Protein 2PA1 (pdb70)

InterPro domains:
  IPR001478 PDZ domain [PF00595] (9-79)
  IPR001478 PDZ domain [PS50106] (1-84)
  IPR001478 PDZ domain [SM00228] (11-84)
  IPR001781 Zinc finger, LIM-type [PF00412] (286-338)
  IPR001781 Zinc finger, LIM-type [PS00478] (286-320)
  IPR001781 Zinc finger, LIM-type [PS50023] (284-344)
  IPR001781 Zinc finger, LIM-type [SM00132] (285-337)
  IPR031847 PDZ and LIM domain protein 1-4/Zasp-like, middle domain [PF15936] (209-253)
  IPR036034 PDZ superfamily [G3DSA:2.30.42.10] (1-86)
  IPR036034 PDZ superfamily [SSF50156] (8-84)
  IPR050604 PDZ and LIM domain-containing [PTHR24214] (1-285)

Structure (mmCIF, N/CA/C/O backbone):
data_2PA1
#
_entry.id   2PA1
#
_cell.length_a   58.770
_cell.length_b   58.770
_cell.length_c   52.340
_cell.angle_alpha   90.000
_cell.angle_beta   90.000
_cell.angle_gamma   120.000
#
_symmetry.space_gr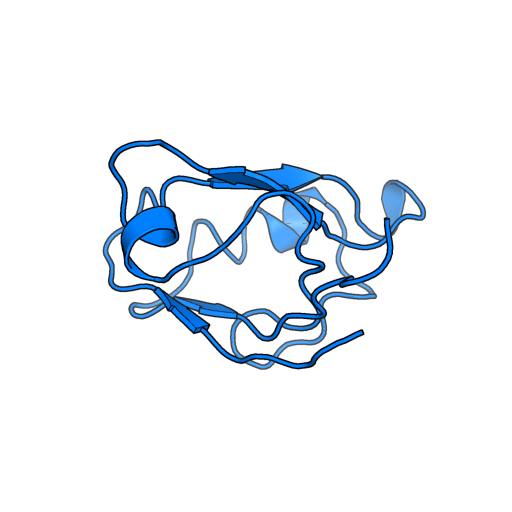oup_name_H-M   'P 61'
#
loop_
_entity.id
_entity.type
_entity.pdbx_description
1 polymer 'PDZ and LIM domain protein 2'
2 non-polymer 'CHLORIDE ION'
3 water water
#
loop_
_atom_site.group_PDB
_atom_site.id
_atom_site.type_symbol
_atom_site.label_atom_id
_atom_site.label_alt_id
_atom_site.label_comp_id
_atom_site.label_asym_id
_atom_site.label_entity_id
_atom_site.label_seq_id
_atom_site.pdbx_PDB_ins_code
_atom_site.Cartn_x
_atom_site.Cartn_y
_atom_site.Cartn_z
_atom_site.occupancy
_atom_site.B_iso_or_equiv
_atom_site.auth_seq_id
_atom_site.auth_comp_id
_atom_site.auth_asym_id
_atom_site.auth_atom_id
_atom_site.pdbx_PDB_model_num
ATOM 1 N N . SER A 1 1 ? 35.499 28.912 -11.282 1.00 35.73 0 SER A N 1
ATOM 2 C CA . SER A 1 1 ? 35.684 28.103 -10.040 1.00 35.29 0 SER A CA 1
ATOM 3 C C . SER A 1 1 ? 34.498 27.171 -9.799 1.00 35.08 0 SER A C 1
ATOM 4 O O . SER A 1 1 ? 33.435 27.331 -10.405 1.00 34.71 0 SER A O 1
ATOM 7 N N . MET A 1 2 ? 34.690 26.187 -8.927 1.00 34.32 1 MET A N 1
ATOM 8 C CA . MET A 1 2 ? 33.682 25.154 -8.731 1.00 35.00 1 MET A CA 1
ATOM 9 C C . MET A 1 2 ? 33.119 25.149 -7.312 1.00 33.20 1 MET A C 1
ATOM 10 O O . MET A 1 2 ? 33.873 25.152 -6.342 1.00 32.99 1 MET A O 1
ATOM 15 N N . ALA A 1 3 ? 31.791 25.141 -7.214 1.00 31.72 2 ALA A N 1
ATOM 16 C CA . ALA A 1 3 ? 31.093 25.059 -5.929 1.00 30.73 2 ALA A CA 1
ATOM 17 C C . ALA A 1 3 ? 31.019 23.614 -5.458 1.00 30.26 2 ALA A C 1
ATOM 18 O O . ALA A 1 3 ? 30.738 22.701 -6.240 1.00 29.41 2 ALA A O 1
ATOM 20 N N . LEU A 1 4 ? 31.301 23.413 -4.180 1.00 29.74 3 LEU A N 1
ATOM 21 C CA . LEU A 1 4 ? 31.253 22.090 -3.583 1.00 30.06 3 LEU A CA 1
ATOM 22 C C . LEU A 1 4 ? 30.744 22.198 -2.162 1.00 30.24 3 LEU A C 1
ATOM 23 O O . LEU A 1 4 ? 30.925 23.229 -1.497 1.00 30.00 3 LEU A O 1
ATOM 28 N N . THR A 1 5 ? 30.144 21.107 -1.697 1.00 29.90 4 THR A N 1
ATOM 29 C CA . THR A 1 5 ? 29.759 20.957 -0.290 1.00 30.42 4 THR A CA 1
ATOM 30 C C . THR A 1 5 ? 30.473 19.739 0.267 1.00 30.59 4 THR A C 1
ATOM 31 O O . THR A 1 5 ? 30.511 18.685 -0.361 1.00 29.67 4 THR A O 1
ATOM 35 N N . VAL A 1 6 ? 31.054 19.915 1.444 1.00 31.23 5 VAL A N 1
ATOM 36 C CA . VAL A 1 6 ? 31.780 18.865 2.137 1.00 31.93 5 VAL A CA 1
ATOM 37 C C . VAL A 1 6 ? 31.199 18.693 3.553 1.00 32.36 5 VAL A C 1
ATOM 38 O O . VAL A 1 6 ? 31.051 19.671 4.280 1.00 32.28 5 VAL A O 1
ATOM 42 N N . ASP A 1 7 ? 30.855 17.459 3.923 1.00 32.52 6 ASP A N 1
ATOM 43 C CA . ASP A 1 7 ? 30.615 17.115 5.329 1.00 33.55 6 ASP A CA 1
ATOM 44 C C . ASP A 1 7 ? 31.852 16.420 5.909 1.00 33.42 6 ASP A C 1
ATOM 45 O O . ASP A 1 7 ? 32.233 15.320 5.468 1.00 34.47 6 ASP A O 1
ATOM 50 N N . VAL A 1 8 ? 32.488 17.067 6.879 1.00 33.17 7 VAL A N 1
ATOM 51 C CA . VAL A 1 8 ? 33.653 16.487 7.544 1.00 32.44 7 VAL A CA 1
ATOM 52 C C . VAL A 1 8 ? 33.194 15.750 8.811 1.00 31.78 7 VAL A C 1
ATOM 53 O O . VAL A 1 8 ? 32.604 16.358 9.709 1.00 30.90 7 VAL A O 1
ATOM 57 N N . ALA A 1 9 ? 33.462 14.444 8.877 1.00 31.27 8 ALA A N 1
ATOM 58 C CA . ALA A 1 9 ?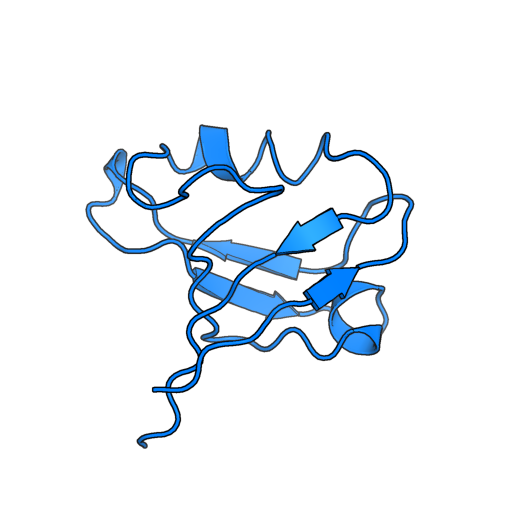 33.079 13.637 10.042 1.00 31.20 8 ALA A CA 1
ATOM 59 C C . ALA A 1 9 ? 33.871 14.028 11.295 1.00 30.56 8 ALA A C 1
ATOM 60 O O . ALA A 1 9 ? 35.070 14.335 11.225 1.00 30.56 8 ALA A O 1
ATOM 62 N N . GLY A 1 10 ? 33.189 14.044 12.434 1.00 30.19 9 GLY A N 1
ATOM 63 C CA . GLY A 1 10 ? 33.811 14.423 13.701 1.00 29.78 9 GLY A CA 1
ATOM 64 C C . GLY A 1 10 ? 34.328 13.239 14.505 1.00 29.69 9 GLY A C 1
ATOM 65 O O . GLY A 1 10 ? 34.279 12.102 14.030 1.00 29.24 9 GLY A O 1
ATOM 66 N N . PRO A 1 11 ? 34.828 13.496 15.731 1.00 29.80 10 PRO A N 1
ATOM 67 C CA . PRO A 1 11 ? 34.990 14.833 16.312 1.00 30.12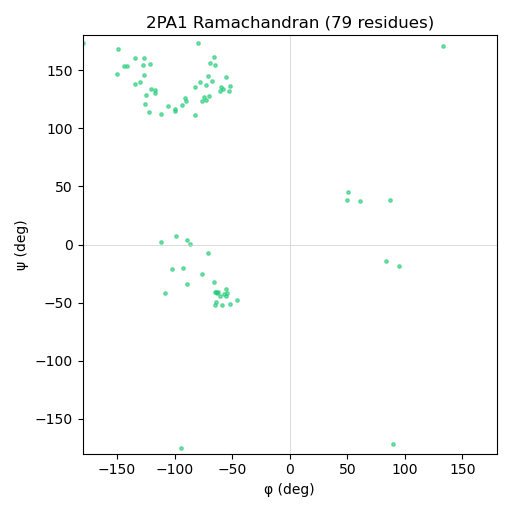 10 PRO A CA 1
ATOM 68 C C . PRO A 1 11 ? 36.227 15.586 15.810 1.00 30.35 10 PRO A C 1
ATOM 69 O O . PRO A 1 11 ? 37.050 15.031 15.072 1.00 30.66 10 PRO A O 1
ATOM 73 N N . ALA A 1 12 ? 36.335 16.850 16.200 1.00 30.64 11 ALA A N 1
ATOM 74 C CA . ALA A 1 12 ? 37.543 17.628 15.997 1.00 30.92 11 ALA A CA 1
ATOM 75 C C . ALA A 1 12 ? 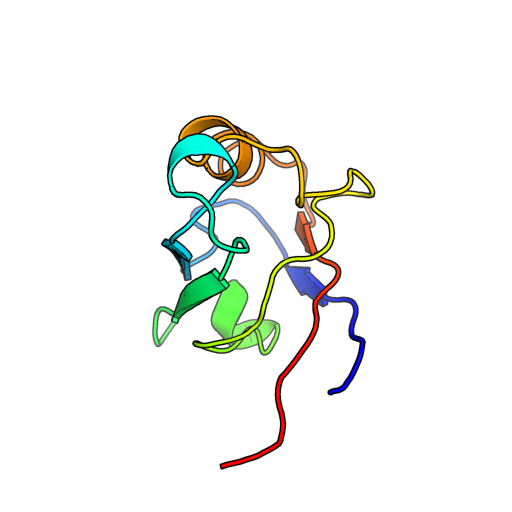38.664 17.018 16.854 1.00 30.86 11 ALA A C 1
ATOM 76 O O . ALA A 1 12 ? 38.376 16.268 17.803 1.00 30.99 11 ALA A O 1
ATOM 78 N N . PRO A 1 13 ? 39.944 17.321 16.540 1.00 30.89 12 PRO A N 1
ATOM 79 C CA . PRO A 1 13 ? 40.494 18.168 15.475 1.00 30.68 12 PRO A CA 1
ATOM 80 C C . PRO A 1 13 ? 40.098 17.694 14.076 1.00 30.47 12 PRO A C 1
ATOM 81 O O . PRO A 1 13 ? 40.162 16.494 13.784 1.00 30.24 12 PRO A O 1
ATOM 85 N N . TRP A 1 14 ? 39.702 18.650 13.236 1.00 30.25 13 TRP A N 1
ATOM 86 C CA . TRP A 1 14 ? 39.263 18.390 11.857 1.00 30.26 13 TRP A CA 1
ATOM 87 C C . TRP A 1 14 ? 40.439 18.116 10.924 1.00 30.44 13 TRP A C 1
ATOM 88 O O . TRP A 1 14 ? 40.283 17.452 9.896 1.00 30.93 13 TRP A O 1
ATOM 99 N N . GLY A 1 15 ? 41.609 18.638 11.279 1.00 29.71 14 GLY A N 1
ATOM 100 C CA . GLY A 1 15 ? 42.833 18.392 10.514 1.00 29.07 14 GLY A CA 1
ATOM 101 C C . GLY A 1 15 ? 43.063 19.362 9.372 1.00 28.69 14 GLY A C 1
ATOM 102 O O . GLY A 1 15 ? 43.513 18.959 8.299 1.00 28.22 14 GLY A O 1
ATOM 103 N N . PHE A 1 16 ? 42.737 20.636 9.592 1.00 28.41 15 PHE A N 1
ATOM 104 C CA . PHE A 1 16 ? 43.081 21.692 8.63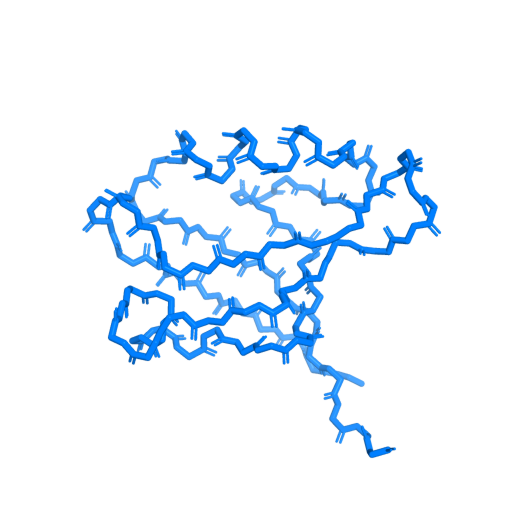2 1.00 28.76 15 PHE A CA 1
ATOM 105 C C . PHE A 1 16 ? 43.322 23.046 9.298 1.00 29.09 15 PHE A C 1
ATOM 106 O O . PHE A 1 16 ? 43.047 23.227 10.484 1.00 29.16 15 PHE A O 1
ATOM 114 N N . ARG A 1 17 ? 43.861 23.984 8.528 1.00 29.35 16 ARG A N 1
ATOM 115 C CA . ARG A 1 17 ? 44.084 25.338 8.994 1.00 30.34 16 ARG A CA 1
ATOM 116 C C . ARG A 1 17 ? 43.451 26.322 8.004 1.00 29.45 16 ARG A C 1
ATOM 117 O O . ARG A 1 17 ? 43.289 26.005 6.816 1.00 29.36 16 ARG A O 1
ATOM 125 N N . ILE A 1 18 ? 43.093 27.504 8.499 1.00 29.30 17 ILE A N 1
ATOM 126 C CA . ILE A 1 18 ? 42.542 28.573 7.666 1.00 29.00 17 ILE A CA 1
ATOM 127 C C . ILE A 1 18 ? 43.273 29.908 7.802 1.00 29.57 17 ILE A C 1
ATOM 128 O O . ILE A 1 18 ? 43.997 30.160 8.777 1.00 29.69 17 ILE A O 1
ATOM 133 N N . THR A 1 19 ? 43.071 30.753 6.797 1.00 30.12 18 THR A N 1
ATOM 134 C CA . THR A 1 19 ? 43.603 32.106 6.777 1.00 30.69 18 THR A CA 1
ATOM 135 C C . THR A 1 19 ? 42.484 33.040 6.326 1.00 30.56 18 THR A C 1
ATOM 136 O O . THR A 1 19 ? 41.491 32.590 5.738 1.00 30.54 18 THR A O 1
ATOM 140 N N . GLY A 1 20 ? 42.641 34.324 6.621 1.00 30.32 19 GLY A N 1
ATOM 141 C CA . GLY A 1 20 ? 41.768 35.354 6.097 1.00 30.42 19 GLY A CA 1
ATOM 142 C C . GLY A 1 20 ? 40.560 35.623 6.969 1.00 30.52 19 GLY A C 1
ATOM 143 O O . GLY A 1 20 ? 40.453 35.117 8.089 1.00 30.72 19 GLY A O 1
ATOM 144 N N . GLY A 1 21 ? 39.649 36.426 6.442 1.00 30.13 20 GLY A N 1
ATOM 145 C CA . GLY A 1 21 ? 38.503 36.902 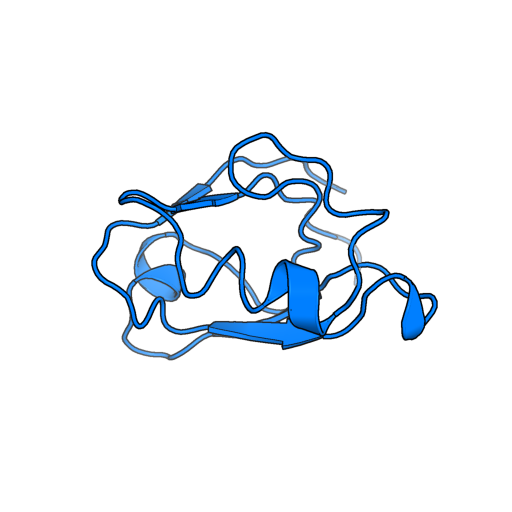7.201 1.00 30.17 20 GLY A CA 1
ATOM 146 C C . GLY A 1 21 ? 38.352 38.394 6.982 1.00 30.10 20 GLY A C 1
ATOM 147 O O . GLY A 1 21 ? 39.215 39.032 6.382 1.00 29.88 20 GLY A O 1
ATOM 148 N N . ARG A 1 22 ? 37.244 38.942 7.465 1.00 30.19 21 ARG A N 1
ATOM 149 C CA . ARG A 1 22 ? 36.913 40.354 7.292 1.00 30.77 21 ARG A CA 1
ATOM 150 C C . ARG A 1 22 ? 38.000 41.297 7.840 1.00 30.71 21 ARG A C 1
ATOM 151 O O . ARG A 1 22 ? 38.363 42.280 7.186 1.00 30.88 21 ARG A O 1
ATOM 159 N N . ASP A 1 23 ? 38.534 40.976 9.018 1.00 30.37 22 ASP A N 1
ATOM 160 C CA . ASP A 1 23 ? 39.601 41.781 9.640 1.00 30.50 22 ASP A CA 1
ATOM 161 C C . ASP A 1 23 ? 40.969 41.667 8.940 1.00 30.52 22 ASP A C 1
ATOM 162 O O . ASP A 1 23 ? 41.907 42.393 9.271 1.00 31.18 22 ASP A O 1
ATOM 167 N N . PHE A 1 24 ? 41.066 40.759 7.972 1.00 30.92 23 PHE A N 1
ATOM 168 C CA . PHE A 1 24 ? 42.259 40.624 7.137 1.00 31.02 23 PHE A CA 1
ATOM 169 C C . PHE A 1 24 ? 41.954 41.043 5.694 1.00 31.44 23 PHE A C 1
ATOM 170 O O . PHE A 1 24 ? 42.818 40.968 4.815 1.00 31.02 23 PHE A O 1
ATOM 178 N N . HIS A 1 25 ? 40.715 41.482 5.468 1.00 32.49 24 HIS A N 1
ATOM 179 C CA . HIS A 1 25 ? 40.212 41.892 4.144 1.00 33.60 24 HIS A CA 1
ATOM 180 C C . HIS A 1 25 ? 40.475 40.867 3.021 1.00 34.16 24 HIS A C 1
ATOM 181 O O . HIS A 1 25 ? 40.782 41.237 1.884 1.00 34.32 24 HIS A O 1
ATOM 188 N N . THR A 1 26 ? 40.352 39.584 3.358 1.00 34.82 25 THR A N 1
ATOM 189 C CA . THR A 1 26 ? 40.556 38.488 2.408 1.00 35.50 25 THR A CA 1
ATOM 190 C C . THR A 1 26 ? 39.525 37.376 2.662 1.00 35.30 25 THR A C 1
ATOM 191 O O . THR A 1 26 ? 39.017 37.245 3.782 1.00 35.10 25 THR A O 1
ATOM 195 N N . PRO A 1 27 ? 39.189 36.581 1.622 1.00 35.28 26 PRO A N 1
ATOM 196 C CA . PRO A 1 27 ? 38.282 35.464 1.864 1.00 35.25 26 PRO A CA 1
ATOM 197 C C . PRO A 1 27 ? 38.916 34.445 2.800 1.00 35.07 26 PR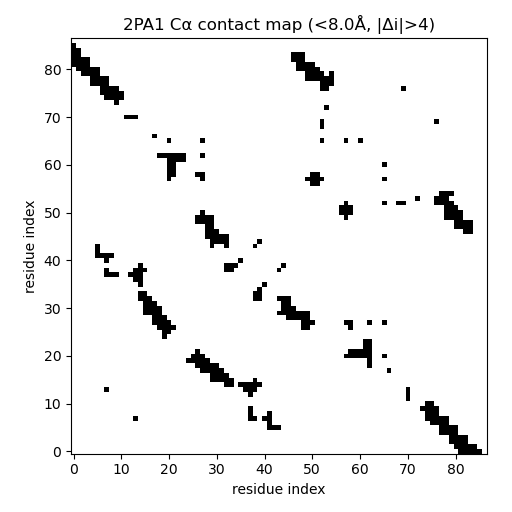O A C 1
ATOM 198 O O . PRO A 1 27 ? 40.150 34.355 2.884 1.00 35.22 26 PRO A O 1
ATOM 202 N N . ILE A 1 28 ? 38.076 33.700 3.502 1.00 34.91 27 ILE A N 1
ATOM 203 C CA . ILE A 1 28 ? 38.534 32.594 4.335 1.00 34.99 27 ILE A CA 1
ATOM 204 C C . ILE A 1 28 ? 38.965 31.456 3.422 1.00 34.54 27 ILE A C 1
ATOM 205 O O . ILE A 1 28 ? 38.192 30.996 2.571 1.00 34.63 27 ILE A O 1
ATOM 210 N N . MET A 1 29 ? 40.206 31.022 3.600 1.00 34.10 28 MET A N 1
ATOM 211 C CA . MET A 1 29 ? 40.818 30.040 2.725 1.00 33.78 28 MET A CA 1
ATOM 212 C C . MET A 1 29 ? 41.534 28.960 3.527 1.00 32.61 28 MET A C 1
ATOM 213 O O . MET A 1 29 ? 42.216 29.248 4.516 1.00 32.68 28 MET A O 1
ATOM 218 N N . VAL A 1 30 ? 41.373 27.716 3.086 1.00 31.52 29 VAL A N 1
ATOM 219 C CA . VAL A 1 30 ? 42.112 26.577 3.639 1.00 31.34 29 VAL A CA 1
ATOM 220 C C . VAL A 1 30 ? 43.578 26.685 3.214 1.00 31.88 29 VAL A C 1
ATOM 221 O O . VAL A 1 30 ? 43.880 26.844 2.033 1.00 31.78 29 VAL A O 1
ATOM 225 N N . THR A 1 31 ? 44.486 26.607 4.184 1.00 32.38 30 THR A N 1
ATOM 226 C CA . THR A 1 31 ? 45.917 26.731 3.901 1.00 33.08 30 THR A CA 1
ATOM 227 C C . THR A 1 31 ? 46.674 25.414 4.028 1.00 33.37 30 THR A C 1
ATOM 228 O O . THR A 1 31 ? 47.563 25.123 3.220 1.00 34.34 30 THR A O 1
ATOM 232 N N . LYS A 1 32 ? 46.358 24.646 5.063 1.00 32.91 31 LYS A N 1
ATOM 233 C CA . LYS A 1 32 ? 47.037 23.381 5.314 1.00 32.57 31 LYS A CA 1
ATOM 234 C C . LYS A 1 32 ? 45.977 22.314 5.529 1.00 32.08 31 LYS A C 1
ATOM 235 O O . LYS A 1 32 ? 44.951 22.570 6.166 1.00 32.03 31 LYS A O 1
ATOM 238 N N . VAL A 1 33 ? 46.212 21.125 4.990 1.00 31.00 32 VAL A N 1
ATOM 239 C CA . VAL A 1 33 ? 45.367 19.981 5.324 1.00 30.42 32 VAL A CA 1
ATOM 240 C C . VAL A 1 33 ? 46.264 18.851 5.814 1.00 30.30 32 VAL A C 1
ATOM 241 O O . VAL A 1 33 ? 47.155 18.404 5.086 1.00 30.11 32 VAL A O 1
ATOM 245 N N . ALA A 1 34 ? 46.036 18.406 7.051 1.00 30.17 33 ALA A N 1
ATOM 246 C CA . ALA A 1 34 ? 46.858 17.355 7.662 1.00 30.20 33 ALA A CA 1
ATOM 247 C C . ALA A 1 34 ? 46.832 16.091 6.808 1.00 30.26 33 ALA A C 1
ATOM 248 O O . ALA A 1 34 ? 45.762 15.672 6.348 1.00 30.20 33 ALA A O 1
ATOM 250 N N . GLU A 1 35 ? 48.008 15.503 6.586 1.00 30.27 34 GLU A N 1
ATOM 251 C CA . GLU A 1 35 ? 48.146 14.336 5.701 1.00 30.95 34 GLU A CA 1
ATOM 252 C C . GLU A 1 35 ? 47.227 13.192 6.116 1.00 31.10 34 GLU A C 1
ATOM 253 O O . GLU A 1 35 ? 46.571 12.580 5.272 1.00 31.64 34 GLU A O 1
ATOM 255 N N . ARG A 1 36 ? 47.186 12.916 7.417 1.00 31.26 35 ARG A N 1
ATOM 256 C CA . ARG A 1 36 ? 46.206 12.008 7.990 1.00 31.55 35 ARG A CA 1
ATOM 257 C C . ARG A 1 36 ? 45.242 12.814 8.857 1.00 31.73 35 ARG A C 1
ATOM 258 O O . ARG A 1 36 ? 45.631 13.370 9.889 1.00 32.46 35 ARG A O 1
ATOM 260 N N . GLY A 1 37 ? 43.992 12.907 8.420 1.00 31.49 36 GLY A N 1
ATOM 261 C CA . GLY A 1 37 ? 42.976 13.612 9.189 1.00 31.23 36 GLY A CA 1
ATOM 262 C C . GLY A 1 37 ? 41.616 13.596 8.525 1.00 31.21 36 GLY A C 1
ATOM 263 O O . GLY A 1 37 ? 41.478 13.126 7.390 1.00 31.05 36 GLY A O 1
ATOM 264 N N . LYS A 1 38 ? 40.619 14.108 9.244 1.00 30.47 37 LYS A N 1
ATOM 265 C CA . LYS A 1 38 ? 39.228 14.132 8.785 1.00 30.72 37 LYS A CA 1
ATOM 266 C C . LYS A 1 38 ? 39.043 14.989 7.529 1.00 30.07 37 LYS A C 1
ATOM 267 O O . LYS A 1 38 ? 38.331 14.584 6.610 1.00 29.72 37 LYS A O 1
ATOM 273 N N . ALA A 1 39 ? 39.696 16.153 7.485 1.00 29.64 38 ALA A N 1
ATOM 274 C CA . ALA A 1 39 ? 39.576 17.047 6.324 1.00 28.92 38 ALA A CA 1
ATOM 275 C C . ALA A 1 39 ? 40.144 16.392 5.068 1.00 28.64 38 ALA A C 1
ATOM 276 O O . ALA A 1 39 ? 39.556 16.494 3.991 1.00 28.04 38 ALA A O 1
ATOM 278 N N . LYS A 1 40 ? 41.271 15.696 5.213 1.00 28.07 39 LYS A N 1
ATOM 279 C CA . LYS A 1 40 ? 41.870 14.999 4.078 1.00 28.33 39 LYS A CA 1
ATOM 280 C C . LYS A 1 40 ? 40.971 13.862 3.573 1.00 28.13 39 LYS A C 1
ATOM 281 O O . LYS A 1 40 ? 40.824 13.690 2.359 1.00 28.00 39 LYS A O 1
ATOM 285 N N . ASP A 1 41 ? 40.362 13.117 4.501 1.00 28.04 40 ASP A N 1
ATOM 286 C CA . ASP A 1 41 ? 39.379 12.070 4.169 1.00 28.58 40 ASP A CA 1
ATOM 287 C C . ASP A 1 41 ? 38.218 12.612 3.317 1.00 28.03 40 ASP A C 1
ATOM 288 O O . ASP A 1 41 ? 37.740 11.924 2.410 1.00 27.91 40 ASP A O 1
ATOM 293 N N . ALA A 1 42 ? 37.794 13.839 3.627 1.00 27.60 41 ALA A N 1
ATOM 294 C CA . ALA A 1 42 ? 36.657 14.522 2.991 1.00 27.59 41 ALA A CA 1
ATOM 295 C C . ALA A 1 42 ? 37.039 15.272 1.718 1.00 27.42 41 ALA A C 1
ATOM 296 O O . ALA A 1 42 ? 36.182 15.882 1.072 1.00 27.46 41 ALA A O 1
ATOM 298 N N . ASP A 1 43 ? 38.321 15.210 1.357 1.00 27.09 42 ASP A N 1
ATOM 299 C CA . ASP A 1 43 ? 38.876 15.903 0.186 1.00 27.38 42 ASP A CA 1
ATOM 300 C C . ASP A 1 43 ? 38.742 17.436 0.253 1.00 27.54 42 ASP A C 1
ATOM 301 O O . ASP A 1 43 ? 38.496 18.099 -0.760 1.00 28.26 42 ASP A O 1
ATOM 306 N N . LEU A 1 44 ? 38.911 17.989 1.454 1.00 28.20 43 LEU A N 1
ATOM 307 C CA . LEU A 1 44 ? 39.174 19.419 1.612 1.00 28.14 43 LEU A CA 1
ATOM 308 C C . LEU A 1 44 ? 40.618 19.656 1.157 1.00 28.08 43 LEU A C 1
ATOM 309 O O . LEU A 1 44 ? 41.503 18.858 1.460 1.00 28.36 43 LEU A O 1
ATOM 314 N N . ARG A 1 45 ? 40.842 20.732 0.409 1.00 27.26 44 ARG A N 1
ATOM 315 C CA . ARG A 1 45 ? 42.156 20.993 -0.201 1.00 27.35 44 ARG A CA 1
ATOM 316 C C . ARG A 1 45 ? 42.703 22.369 0.127 1.00 27.53 44 ARG A C 1
ATOM 317 O O . ARG A 1 45 ? 41.936 23.326 0.220 1.00 28.03 44 ARG A O 1
ATOM 325 N N . PRO A 1 46 ? 44.044 22.486 0.274 1.00 27.87 45 PRO A N 1
ATOM 326 C CA . PRO A 1 46 ? 44.666 23.806 0.378 1.00 28.02 45 PRO A CA 1
ATOM 327 C C . PRO A 1 46 ? 44.215 24.696 -0.781 1.00 28.34 45 PRO A C 1
ATOM 328 O O . PRO A 1 46 ? 44.153 24.235 -1.929 1.00 28.44 45 PRO A O 1
ATOM 332 N N . GLY A 1 47 ? 43.892 25.949 -0.481 1.00 28.08 46 GLY A N 1
ATOM 333 C CA . GLY A 1 47 ? 43.417 26.875 -1.503 1.00 28.15 46 GLY A CA 1
ATOM 334 C C . GLY A 1 47 ? 41.902 26.978 -1.642 1.00 28.46 46 GLY A C 1
ATOM 335 O O . GLY A 1 47 ? 41.403 27.952 -2.223 1.00 28.32 46 GLY A O 1
ATOM 336 N N . ASP A 1 48 ? 41.168 25.982 -1.132 1.00 28.28 47 ASP A N 1
ATOM 337 C CA . ASP A 1 48 ? 39.698 26.010 -1.151 1.00 28.40 47 ASP A CA 1
ATOM 338 C C . ASP A 1 48 ? 39.237 27.232 -0.370 1.00 28.88 47 ASP A C 1
ATOM 339 O O . ASP A 1 48 ? 39.748 27.511 0.727 1.00 29.35 47 ASP A O 1
ATOM 344 N N . ILE A 1 49 ? 38.318 27.985 -0.954 1.00 29.07 48 ILE A N 1
ATOM 345 C CA . ILE A 1 49 ? 37.726 29.127 -0.264 1.00 29.87 48 ILE A CA 1
ATOM 346 C C . ILE A 1 49 ? 36.469 28.666 0.469 1.00 29.05 48 ILE A C 1
ATOM 347 O O . ILE A 1 49 ? 35.558 28.070 -0.125 1.00 29.98 48 ILE A O 1
ATOM 352 N N . ILE A 1 50 ? 36.418 28.946 1.763 1.00 29.04 49 ILE A N 1
ATOM 353 C CA . ILE A 1 50 ? 35.232 28.635 2.559 1.00 28.68 49 ILE A CA 1
ATOM 354 C C . ILE A 1 50 ? 34.175 29.739 2.381 1.00 28.71 49 ILE A C 1
ATOM 355 O O . ILE A 1 50 ? 34.368 30.883 2.820 1.00 28.85 49 ILE A O 1
ATOM 360 N N . VAL A 1 51 ? 33.072 29.374 1.725 1.00 28.08 50 VAL A N 1
ATOM 361 C CA . VAL A 1 51 ? 31.949 30.280 1.441 1.00 28.44 50 VAL A CA 1
ATOM 362 C C . VAL A 1 51 ? 30.913 30.260 2.574 1.00 28.11 50 VAL A C 1
ATOM 363 O O . VAL A 1 51 ? 30.289 31.282 2.878 1.00 27.77 50 VAL A O 1
ATOM 367 N N . ALA A 1 52 ? 30.743 29.098 3.202 1.00 28.24 51 ALA A N 1
ATOM 368 C CA . ALA A 1 52 ? 29.809 28.948 4.327 1.00 28.23 51 ALA A CA 1
ATOM 369 C C . ALA A 1 52 ? 30.288 27.876 5.302 1.00 28.56 51 ALA A C 1
ATOM 370 O O . ALA A 1 52 ? 30.935 26.891 4.910 1.00 28.84 51 ALA A O 1
ATOM 372 N N . ILE A 1 53 ? 29.982 28.102 6.576 1.00 28.06 52 ILE A N 1
ATOM 373 C CA . ILE A 1 53 ? 30.272 27.149 7.658 1.00 28.02 52 ILE A CA 1
ATOM 374 C C . ILE A 1 53 ? 28.930 26.833 8.308 1.00 27.85 52 ILE A C 1
ATOM 375 O O . ILE A 1 53 ? 28.302 27.725 8.901 1.00 27.73 52 ILE A O 1
ATOM 380 N N . ASN A 1 54 ? 28.490 25.580 8.184 1.00 27.49 53 ASN A N 1
ATOM 381 C CA . ASN A 1 54 ? 27.193 25.137 8.709 1.00 28.26 53 ASN A CA 1
ATOM 382 C C . ASN A 1 54 ? 26.034 26.049 8.281 1.00 28.96 53 ASN A C 1
ATOM 383 O O . ASN A 1 54 ? 25.183 26.430 9.086 1.00 29.10 53 ASN A O 1
ATOM 388 N N . GLY A 1 55 ? 26.032 26.403 6.994 1.00 30.01 54 GLY A N 1
ATOM 389 C CA . GLY A 1 55 ? 24.989 27.245 6.426 1.00 30.22 54 GLY A CA 1
ATOM 390 C C . GLY A 1 55 ? 25.200 28.734 6.624 1.00 31.05 54 GLY A C 1
ATOM 391 O O . GLY A 1 55 ? 24.540 29.534 5.970 1.00 30.71 54 GLY A O 1
ATOM 392 N N . GLU A 1 56 ? 26.120 29.120 7.507 1.00 30.76 55 GLU A N 1
ATOM 393 C CA . GLU A 1 56 ? 26.336 30.533 7.794 1.00 32.06 55 GLU A CA 1
ATOM 394 C C . GLU A 1 56 ? 27.390 31.111 6.850 1.00 31.03 55 GLU A C 1
ATOM 395 O O . GLU A 1 56 ? 28.499 30.596 6.761 1.00 30.24 55 GLU A O 1
ATOM 401 N N . SER A 1 57 ? 27.027 32.166 6.129 1.00 30.96 56 SER A N 1
ATOM 402 C CA . SER A 1 57 ? 27.942 32.845 5.221 1.00 31.78 56 SER A CA 1
ATOM 403 C C . SER A 1 57 ? 29.243 33.238 5.926 1.00 32.40 56 SER A C 1
ATOM 404 O O . SER A 1 57 ? 29.217 33.811 7.010 1.00 32.14 56 SER A O 1
ATOM 407 N N . ALA A 1 58 ? 30.370 32.927 5.298 1.00 32.67 57 ALA A N 1
ATOM 408 C CA . ALA A 1 58 ? 31.670 33.126 5.914 1.00 33.76 57 ALA A CA 1
ATOM 409 C C . ALA A 1 58 ? 32.266 34.488 5.555 1.00 34.34 57 ALA A C 1
ATOM 410 O O . ALA A 1 58 ? 33.135 34.993 6.260 1.00 34.65 57 ALA A O 1
ATOM 412 N N . GLU A 1 59 ? 31.773 35.079 4.470 1.00 34.77 58 GLU A N 1
ATOM 413 C CA . GLU A 1 59 ? 32.265 36.363 3.959 1.00 35.30 58 GLU A CA 1
ATOM 414 C C . GLU A 1 59 ? 32.454 37.445 5.031 1.00 34.94 58 GLU A C 1
ATOM 415 O O . GLU A 1 59 ? 33.501 38.101 5.083 1.00 35.13 58 GLU A O 1
ATOM 421 N N . GLY A 1 60 ? 31.448 37.628 5.880 1.00 34.35 59 GLY A N 1
ATOM 422 C CA . GLY A 1 60 ? 31.497 38.676 6.896 1.00 33.38 59 GLY A CA 1
ATOM 423 C C . GLY A 1 60 ? 32.119 38.268 8.222 1.00 32.51 59 GLY A C 1
ATOM 424 O O . GLY A 1 60 ? 32.158 39.066 9.155 1.00 33.02 59 GLY A O 1
ATOM 425 N N . MET A 1 61 ? 32.623 37.040 8.312 1.00 31.45 60 MET A N 1
ATOM 426 C CA . MET A 1 61 ? 33.206 36.558 9.564 1.00 30.52 60 MET A CA 1
ATOM 427 C C . MET A 1 61 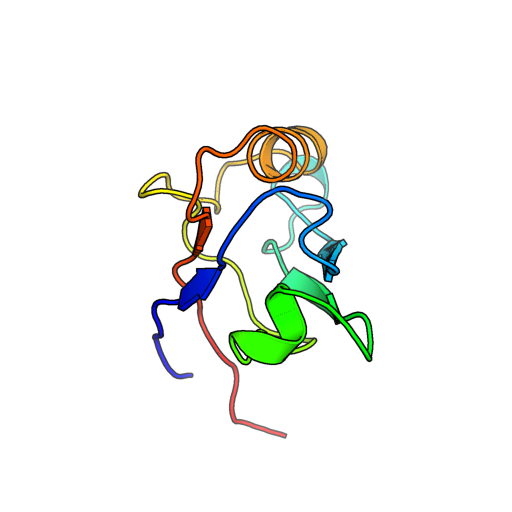? 34.609 37.096 9.813 1.00 29.89 60 MET A C 1
ATOM 428 O O . MET A 1 61 ? 35.425 37.190 8.894 1.00 29.46 60 MET A O 1
ATOM 433 N N . LEU A 1 62 ? 34.883 37.439 11.066 1.00 29.21 61 LEU A N 1
ATOM 434 C CA . LEU A 1 62 ? 36.251 37.717 11.487 1.00 28.91 61 LEU A CA 1
ATOM 435 C C . LEU A 1 62 ? 37.018 36.401 11.465 1.00 29.19 61 LEU A C 1
ATOM 436 O O . LEU A 1 62 ? 36.426 35.325 11.573 1.00 29.11 61 LEU A O 1
ATOM 441 N N . HIS A 1 63 ? 38.334 36.492 11.331 1.00 29.13 62 HIS A N 1
ATOM 442 C CA . HIS A 1 63 ? 39.188 35.313 11.341 1.00 29.72 62 HIS A CA 1
ATOM 443 C C . HIS A 1 63 ? 38.936 34.416 12.560 1.00 29.27 62 HIS A C 1
ATOM 444 O O . HIS A 1 63 ? 38.732 33.204 12.407 1.00 29.35 62 HIS A O 1
ATOM 451 N N . ALA A 1 64 ? 38.957 35.015 13.753 1.00 29.33 63 ALA A N 1
ATOM 452 C CA . ALA A 1 64 ? 38.788 34.286 15.017 1.00 29.30 63 ALA A CA 1
ATOM 453 C C . ALA A 1 64 ? 37.391 33.693 15.118 1.00 29.53 63 ALA A C 1
ATOM 454 O O . ALA A 1 64 ? 37.208 32.639 15.720 1.00 28.90 63 ALA A O 1
ATOM 456 N N . GLU A 1 65 ? 36.426 34.399 14.528 1.00 29.96 64 GLU A N 1
ATOM 457 C CA . GLU A 1 65 ? 35.029 33.973 14.444 1.00 30.62 64 GLU A CA 1
ATOM 458 C C . GLU A 1 65 ? 34.879 32.700 13.609 1.00 30.30 64 GLU A C 1
ATOM 459 O O . GLU A 1 65 ? 34.230 31.750 14.045 1.00 30.17 64 GLU A O 1
ATOM 465 N N . ALA A 1 66 ? 35.479 32.691 12.418 1.00 30.20 65 ALA A N 1
ATOM 466 C CA . ALA A 1 66 ? 35.484 31.499 11.569 1.00 30.44 65 ALA A CA 1
ATOM 467 C C . ALA A 1 66 ? 36.179 30.323 12.271 1.00 30.71 65 ALA A C 1
ATOM 468 O O . ALA A 1 66 ? 35.669 29.186 12.247 1.00 30.57 65 ALA A O 1
ATOM 470 N N . GLN A 1 67 ? 37.324 30.604 12.901 1.00 30.95 66 GLN A N 1
ATOM 471 C CA . GLN A 1 67 ? 38.076 29.580 13.626 1.00 31.29 66 GLN A CA 1
ATOM 472 C C . GLN A 1 67 ? 37.213 28.957 14.723 1.00 30.90 66 GLN A C 1
ATOM 473 O O . GLN A 1 67 ? 37.078 27.736 14.781 1.00 31.01 66 GLN A O 1
ATOM 479 N N . SER A 1 68 ? 36.620 29.805 15.565 1.00 30.94 67 SER A N 1
ATOM 480 C CA A SER A 1 68 ? 35.794 29.345 16.683 0.50 30.81 67 SER A CA 1
ATOM 481 C CA B SER A 1 68 ? 35.796 29.346 16.680 0.50 30.87 67 SER A CA 1
ATOM 482 C C . SER A 1 68 ? 34.610 28.515 16.195 1.00 30.79 67 SER A C 1
ATOM 483 O O . SER A 1 68 ? 34.311 27.466 16.761 1.00 31.37 67 SER A O 1
ATOM 488 N N . LYS A 1 69 ? 33.939 28.982 15.143 1.00 31.05 68 LYS A N 1
ATOM 489 C CA . LYS A 1 69 ? 32.779 28.266 14.604 1.00 31.09 68 LYS A CA 1
ATOM 490 C C . LYS A 1 69 ? 33.173 26.879 14.097 1.00 31.27 68 LYS A C 1
ATOM 491 O O . LYS A 1 69 ? 32.449 25.918 14.320 1.00 31.68 68 LYS A O 1
ATOM 497 N N . ILE A 1 70 ? 34.320 26.788 13.428 1.00 31.34 69 ILE A N 1
ATOM 498 C CA . ILE A 1 70 ? 34.867 25.499 12.998 1.00 30.91 69 ILE A CA 1
ATOM 499 C C . ILE A 1 70 ? 35.252 24.623 14.204 1.00 30.87 69 ILE A C 1
ATOM 500 O O . ILE A 1 70 ? 34.825 23.464 14.293 1.00 30.15 69 ILE A O 1
ATOM 505 N N . ARG A 1 71 ? 36.038 25.185 15.126 1.00 31.13 70 ARG A N 1
ATOM 506 C CA . ARG A 1 71 ? 36.519 24.449 16.299 1.00 31.74 70 ARG A CA 1
ATOM 507 C C . ARG A 1 71 ? 35.344 23.844 17.069 1.00 31.45 70 ARG A C 1
ATOM 508 O O . ARG A 1 71 ? 35.408 22.690 17.503 1.00 31.48 70 ARG A O 1
ATOM 522 N N . GLN A 1 72 ? 34.266 24.619 17.200 1.00 31.02 71 GLN A N 1
ATOM 523 C CA . GLN A 1 72 ? 33.131 24.230 18.038 1.00 31.21 71 GLN A CA 1
ATOM 524 C C . GLN A 1 72 ? 31.961 23.626 17.262 1.00 30.00 71 GLN A C 1
ATOM 525 O O . GLN A 1 72 ? 30.911 23.367 17.847 1.00 29.71 71 GLN A O 1
ATOM 531 N N . SER A 1 73 ? 32.152 23.379 15.964 1.00 28.64 72 SER A N 1
ATOM 532 C CA . SER A 1 73 ? 31.098 22.840 15.099 1.00 28.06 72 SER A CA 1
ATOM 533 C C . SER A 1 73 ? 30.519 21.527 15.629 1.00 27.60 72 SER A C 1
ATOM 534 O O . SER A 1 73 ? 31.254 20.715 16.185 1.00 27.99 72 SER A O 1
ATOM 537 N N . PRO A 1 74 ? 29.202 21.319 15.444 1.00 28.07 73 PRO A N 1
ATOM 538 C CA . PRO A 1 74 ? 28.626 19.992 15.586 1.00 27.94 73 PRO A CA 1
ATOM 539 C C . PRO A 1 74 ? 29.253 19.036 14.559 1.00 27.61 73 PRO A C 1
ATOM 540 O O . PRO A 1 74 ? 29.924 19.479 13.618 1.00 27.40 73 PRO A O 1
ATOM 544 N N A SER A 1 75 ? 29.030 17.740 14.759 0.50 27.58 74 SER A N 1
ATOM 545 N N B SER A 1 75 ? 29.038 17.739 14.762 0.50 27.68 74 SER A N 1
ATOM 546 C CA A SER A 1 75 ? 29.424 16.716 13.795 0.50 27.44 74 SER A CA 1
ATOM 547 C CA B SER A 1 75 ? 29.427 16.728 13.787 0.50 27.67 74 SER A CA 1
ATOM 548 C C A SER A 1 75 ? 28.213 16.281 12.965 0.50 27.62 74 SER A C 1
ATOM 549 C C B SER A 1 75 ? 28.213 16.292 12.964 0.50 27.72 74 SER A C 1
ATOM 550 O O A SER A 1 75 ? 27.154 16.003 13.531 0.50 27.17 74 SER A O 1
ATOM 551 O O B SER A 1 75 ? 27.154 16.022 13.533 0.50 27.28 74 SER A O 1
ATOM 556 N N . PRO A 1 76 ? 28.357 16.233 11.624 1.00 27.94 75 PRO A N 1
ATOM 557 C CA . PRO A 1 76 ? 29.553 16.619 10.877 1.00 28.35 75 PRO A CA 1
ATOM 558 C C . PRO A 1 76 ? 29.678 18.137 10.693 1.00 29.04 75 PRO A C 1
ATOM 559 O O . PRO A 1 76 ? 28.678 18.868 10.800 1.00 28.51 75 PRO A O 1
ATOM 563 N N . LEU A 1 77 ? 30.903 18.590 10.454 1.00 29.41 76 LEU A N 1
ATOM 564 C CA . LEU A 1 77 ? 31.164 19.960 10.040 1.00 30.39 76 LEU A CA 1
ATOM 565 C C . LEU A 1 77 ? 30.796 20.084 8.570 1.00 30.89 76 LEU A C 1
ATOM 566 O O . LEU A 1 77 ? 31.302 19.322 7.745 1.00 31.11 76 LEU A O 1
ATOM 571 N N . ARG A 1 78 ? 29.903 21.021 8.252 1.00 30.71 77 ARG A N 1
ATOM 572 C CA . ARG A 1 78 ? 29.495 21.249 6.860 1.00 30.82 77 ARG A CA 1
ATOM 573 C C . ARG A 1 78 ? 30.096 22.516 6.291 1.00 30.64 77 ARG A C 1
ATOM 574 O O . ARG A 1 78 ? 29.850 23.615 6.785 1.00 30.10 77 ARG A O 1
ATOM 582 N N . LEU A 1 79 ? 30.886 22.344 5.238 1.00 30.04 78 LEU A N 1
ATOM 583 C CA . LEU A 1 79 ? 31.510 23.465 4.557 1.00 29.99 78 LEU A CA 1
ATOM 584 C C . LEU A 1 79 ? 31.042 23.580 3.125 1.00 29.85 78 LEU A C 1
ATOM 585 O O . LEU A 1 79 ? 30.998 22.588 2.383 1.00 30.19 78 LEU A O 1
ATOM 590 N N . GLN A 1 80 ? 30.687 24.799 2.743 1.00 29.50 79 GLN A N 1
ATOM 591 C CA A GLN A 1 80 ? 30.423 25.108 1.344 0.60 29.62 79 GLN A CA 1
ATOM 592 C CA B GLN A 1 80 ? 30.422 25.106 1.351 0.40 29.46 79 GLN A CA 1
ATOM 593 C C . GLN A 1 80 ? 31.664 25.813 0.830 1.00 29.66 79 GLN A C 1
ATOM 594 O O . GLN A 1 80 ? 32.133 26.775 1.436 1.00 29.20 79 GLN A O 1
ATOM 605 N N . LEU A 1 81 ? 32.204 25.310 -0.272 1.00 29.00 80 LEU A N 1
ATOM 606 C CA . LEU A 1 81 ? 33.483 25.781 -0.780 1.00 30.14 80 LEU A CA 1
ATOM 607 C C . LEU A 1 81 ? 33.393 26.320 -2.191 1.00 30.26 80 LEU A C 1
ATOM 608 O O . LEU A 1 81 ? 32.504 25.949 -2.969 1.00 29.78 80 LEU A O 1
ATOM 613 N N . ASP A 1 82 ? 34.340 27.203 -2.495 1.00 30.73 81 ASP A N 1
ATOM 614 C CA A ASP A 1 82 ? 34.611 27.631 -3.860 0.50 31.20 81 ASP A CA 1
ATOM 615 C CA B ASP A 1 82 ? 34.598 27.618 -3.857 0.50 31.16 81 ASP A CA 1
ATOM 616 C C . ASP A 1 82 ? 36.025 27.176 -4.179 1.00 31.16 81 ASP A C 1
ATOM 617 O O . ASP A 1 82 ? 36.990 27.657 -3.583 1.00 31.26 81 ASP A O 1
ATOM 626 N N . ARG A 1 83 ? 36.144 26.212 -5.082 1.00 31.33 82 ARG A N 1
ATOM 627 C CA . ARG A 1 83 ? 37.449 25.682 -5.459 1.00 31.50 82 ARG A CA 1
ATOM 628 C C . ARG A 1 83 ? 37.925 26.298 -6.768 1.00 31.55 82 ARG A C 1
ATOM 629 O O . ARG A 1 83 ? 37.292 26.131 -7.810 1.00 31.27 82 ARG A O 1
ATOM 637 N N . ILE A 1 84 ? 39.037 27.023 -6.692 1.00 31.50 83 ILE A N 1
ATOM 638 C CA . ILE A 1 84 ? 39.683 27.596 -7.868 1.00 31.74 83 ILE A CA 1
ATOM 639 C C . ILE A 1 84 ? 40.395 26.482 -8.630 1.00 31.61 83 ILE A C 1
ATOM 640 O O . ILE A 1 84 ? 41.195 25.726 -8.070 1.00 32.21 83 ILE A O 1
ATOM 644 N N . THR A 1 85 ? 40.075 26.400 -9.913 1.00 30.95 84 THR A N 1
ATOM 645 C CA . THR A 1 85 ? 40.575 25.367 -10.797 1.00 30.61 84 THR A CA 1
ATOM 646 C C . THR A 1 85 ? 41.718 25.882 -11.698 1.00 29.31 84 THR A C 1
ATOM 647 O O . THR A 1 85 ? 42.512 25.092 -12.218 1.00 30.22 84 THR A O 1
ATOM 651 N N . SER A 1 86 ? 41.800 27.199 -11.887 1.00 27.52 85 SER A N 1
ATOM 652 C CA . SER A 1 86 ? 42.838 27.806 -12.743 1.00 25.57 85 SER A CA 1
ATOM 653 C C . SER A 1 86 ? 44.229 27.722 -12.110 1.00 24.24 85 SER A C 1
ATOM 654 O O . SER A 1 86 ? 44.372 27.796 -10.893 1.00 23.60 85 SER A O 1
ATOM 657 N N . LEU A 1 87 ? 45.251 27.539 -12.941 1.00 22.89 86 LEU A N 1
ATOM 658 C CA . LEU A 1 87 ? 46.637 27.688 -12.500 1.00 22.68 86 LEU A CA 1
ATOM 659 C C . LEU A 1 87 ? 46.960 29.181 -12.543 1.00 22.89 86 LEU A C 1
ATOM 660 O O . LEU A 1 87 ? 48.012 29.651 -12.095 1.00 23.12 86 LEU A O 1
#

B-factor: mean 32.51, std 6.55, range [16.73, 67.24]

GO terms:
  GO:0005515 protein binding (F, IPI)
  GO:0005925 focal adhesion (C, IDA)
  GO:0015629 actin cytoskeleton (C, IDA)

CATH classification: 2.30.42.10

Radius of gyration: 11.7 Å; Cα contacts (8 Å, |Δi|>4): 223; chains: 1; bounding box: 23×30×31 Å

Foldseek 3Di:
DDKDKWWFFDDDPQAWDWDDAVVNPDFIFTADGHPDGRCVVRVPDGGKGFQDKPNHGRHHGGPVRVVVCQNPPDHGIMTITDHDPDD

Organism: Homo sapiens (NCBI:txid9606)

Nearest PDB structures (foldseek):
  2pa1-assembly1_A  TM=1.012E+00  e=1.175E-15  Homo sapiens
  3pdv-assembly1_A  TM=9.845E-01  e=3.580E-14  Homo sapiens
  2uzc-assembly2_B  TM=9.621E-01  e=2.125E-09  Homo sapiens
  2v1w-assembly1_A  TM=9.489E-01  e=9.888E-09  Homo sapiens
  2v1w-assembly1_B  TM=9.291E-01  e=1.108E-08  Homo sapiens

Solvent-accessible surface area: 5184 Å² total; per-residue (Å²): 110,93,74,49,79,16,68,0,64,22,100,42,125,12,19,38,157,16,60,3,1,128,74,123,164,72,80,5,73,0,56,55,25,41,97,97,24,68,0,75,122,27,69,5,112,84,28,2,43,4,50,9,3,65,71,82,73,0,159,42,4,64,33,63,60,0,54,36,67,12,154,145,15,98,74,72,0,119,0,79,0,50,25,88,95,88,233

Secondary structure (DSSP, 8-state):
-EEEEEEE-SSSP-SEEEEEEGGGTEEEEEEEE-SSSHHHHTT--TT-EEEEETTEESTT--HHHHHHHHHTPPSSEEEEEEE----

Sequence (87 aa):
SMALTVDVAGPAPWGFRITGGRDFHTPIMVTKVAERGKAKDADLRPGDIIVAINGESAEGMLHAEAQSSKIRQSPSSPLRLQQLDDRITSL